Protein AF-A0A838SVD4-F1 (afdb_monomer)

Sequence (82 aa):
MTDENAEGSSKPAQFSNEELARIRESLTNGEPPVCPTCDVKMSHRDIGGGSFGLGYARKRDWLICGKCKRSAVFDIARGTRN

Radius of gyration: 15.84 Å; Cα contacts (8 Å, |Δi|>4): 113; chains: 1; bounding box: 49×40×27 Å

Foldseek 3Di:
DDDPDDPDPQDPLEDDPVQLVQQVVCVVVVHQRARPVPRHGWDWDWPWDDPPPDPWIFTKIWTADPPSRRIDIDRPDGPPDD

Secondary structure (DSSP, 8-state):
------------SBPPHHHHHHHHHHHHTTPPPB-TTT--BPEEEEEE---SS-S--EEEEEEE-TTT--EEEEEEEE----

pLDDT: mean 73.59, std 15.7, range [37.28, 90.56]

Nearest PDB structures (foldseek):
  5c5v-assembly1_A  TM=6.043E-01  e=2.757E+00  Trypanosoma brucei brucei TREU927
  3vyx-assembly1_A  TM=3.220E-01  e=6.391E-01  Homo sapiens
  2rs7-assembly1_A  TM=2.466E-01  e=7.258E-01  Mus musculus
  8b9g-assembly1_A  TM=3.297E-01  e=2.138E+00  Drosophila melanogaster

Solvent-accessible surface area (backbone atoms only — not comparable to full-atom values): 5258 Å² total; per-residue (Å²): 141,79,88,85,79,78,98,59,101,62,78,64,58,51,64,53,75,70,54,46,50,54,36,48,50,32,51,73,73,72,43,84,38,47,34,93,88,74,75,40,75,36,48,80,40,80,49,68,60,84,88,70,91,63,90,63,58,53,41,28,41,34,35,36,30,86,82,82,64,29,34,48,76,45,76,79,43,80,61,77,88,129

Structure (mmCIF, N/CA/C/O backbone):
data_AF-A0A838SVD4-F1
#
_entry.id   AF-A0A838SVD4-F1
#
loop_
_atom_site.group_PDB
_atom_site.id
_atom_site.type_symbol
_atom_site.label_atom_id
_atom_site.label_alt_id
_atom_site.label_comp_id
_atom_site.label_asym_id
_atom_site.label_entity_id
_atom_site.label_seq_id
_atom_site.pdbx_PDB_ins_code
_atom_site.Cartn_x
_atom_site.Cartn_y
_atom_site.Cartn_z
_atom_site.occupancy
_atom_site.B_iso_or_equiv
_atom_site.auth_seq_id
_atom_site.auth_comp_id
_atom_site.auth_asym_id
_atom_site.auth_atom_id
_atom_site.pdbx_PDB_model_num
ATOM 1 N N . MET A 1 1 ? -17.035 32.052 7.604 1.00 42.94 1 MET A N 1
ATOM 2 C CA . MET A 1 1 ? -17.145 31.628 6.194 1.00 42.94 1 MET A CA 1
ATOM 3 C C . MET A 1 1 ? -16.745 30.163 6.134 1.00 42.94 1 MET A C 1
ATOM 5 O O . MET A 1 1 ? -15.623 29.845 5.770 1.00 42.94 1 MET A O 1
ATOM 9 N N . THR A 1 2 ? -17.616 29.286 6.624 1.00 48.50 2 THR A N 1
ATOM 10 C CA . THR A 1 2 ? -17.491 27.837 6.454 1.00 48.50 2 THR A CA 1
ATOM 11 C C . THR A 1 2 ? -18.468 27.479 5.357 1.00 48.50 2 THR A C 1
ATOM 13 O O . THR A 1 2 ? -19.673 27.633 5.526 1.00 48.50 2 THR A O 1
ATOM 16 N N . ASP A 1 3 ? -17.920 27.143 4.197 1.00 51.59 3 ASP A N 1
ATOM 17 C CA . ASP A 1 3 ? -18.695 26.715 3.047 1.00 51.59 3 ASP A CA 1
ATOM 18 C C . ASP A 1 3 ? -19.176 25.282 3.311 1.00 51.59 3 ASP A C 1
ATOM 20 O O . ASP A 1 3 ? -18.443 24.304 3.168 1.00 51.59 3 ASP A O 1
ATOM 24 N N . GLU A 1 4 ? -20.397 25.188 3.824 1.00 67.19 4 GLU A N 1
ATOM 25 C CA . GLU A 1 4 ? -21.214 23.984 3.823 1.00 67.19 4 GLU A CA 1
ATOM 26 C C . GLU A 1 4 ? -21.950 23.942 2.481 1.00 67.19 4 GLU A C 1
ATOM 28 O O . GLU A 1 4 ? -23.032 24.510 2.387 1.00 67.19 4 GLU A O 1
ATOM 33 N N . ASN A 1 5 ? -21.380 23.334 1.432 1.00 57.66 5 ASN A N 1
ATOM 34 C CA . ASN A 1 5 ? -22.149 22.711 0.340 1.00 57.66 5 ASN A CA 1
ATOM 35 C C . ASN A 1 5 ? -21.260 21.970 -0.677 1.00 57.66 5 ASN A C 1
ATOM 37 O O . ASN A 1 5 ? -20.643 22.567 -1.553 1.00 57.66 5 ASN A O 1
ATOM 41 N N . ALA A 1 6 ? -21.275 20.638 -0.620 1.00 51.75 6 ALA A N 1
ATOM 42 C CA . ALA A 1 6 ? -21.029 19.790 -1.786 1.00 51.75 6 ALA A CA 1
ATOM 43 C C . ALA A 1 6 ? -21.685 18.420 -1.564 1.00 51.75 6 ALA A C 1
ATOM 45 O O . ALA A 1 6 ? -21.024 17.413 -1.305 1.00 51.75 6 ALA A O 1
ATOM 46 N N . GLU A 1 7 ? -23.015 18.384 -1.657 1.00 49.59 7 GLU A N 1
ATOM 47 C CA . GLU A 1 7 ? -23.780 17.150 -1.823 1.00 49.59 7 GLU A CA 1
ATOM 48 C C . GLU A 1 7 ? -23.525 16.565 -3.220 1.00 49.59 7 GLU A C 1
ATOM 50 O O . GLU A 1 7 ? -24.275 16.743 -4.174 1.00 49.59 7 GLU A O 1
ATOM 55 N N . GLY A 1 8 ? -22.424 15.832 -3.332 1.00 48.38 8 GLY A N 1
ATOM 56 C CA . GLY A 1 8 ? -22.263 14.749 -4.285 1.00 48.38 8 GLY A CA 1
ATOM 57 C C . GLY A 1 8 ? -21.907 13.520 -3.468 1.00 48.38 8 GLY A C 1
ATOM 58 O O . GLY A 1 8 ? -20.860 13.506 -2.827 1.00 48.38 8 GLY A O 1
ATOM 59 N N . SER A 1 9 ? -22.771 12.503 -3.452 1.00 50.00 9 SER A N 1
ATOM 60 C CA . SER A 1 9 ? -22.558 11.239 -2.727 1.00 50.00 9 SER A CA 1
ATOM 61 C C . SER A 1 9 ? -21.452 10.403 -3.390 1.00 50.00 9 SER A C 1
ATOM 63 O O . SER A 1 9 ? -21.665 9.320 -3.928 1.00 50.00 9 SER A O 1
ATOM 65 N N . SE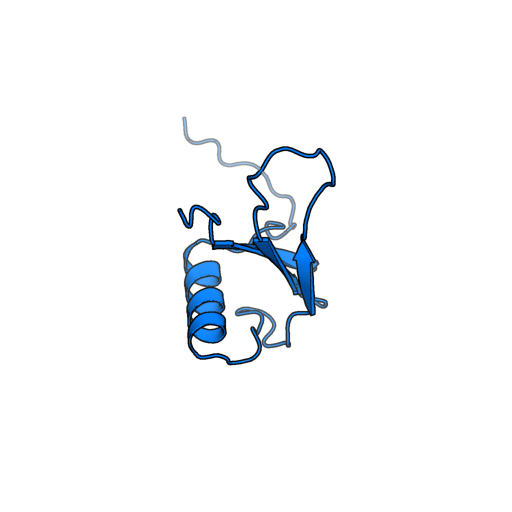R A 1 10 ? -20.245 10.950 -3.393 1.00 59.09 10 SER A N 1
ATOM 66 C CA . SER A 1 10 ? -19.034 10.376 -3.947 1.00 59.09 10 SER A CA 1
ATOM 67 C C . SER A 1 10 ? -18.048 10.332 -2.798 1.00 59.09 10 SER A C 1
ATOM 69 O O . SER A 1 10 ? -17.404 11.330 -2.481 1.00 59.09 10 SER A O 1
ATOM 71 N N . LYS A 1 11 ? -17.963 9.177 -2.126 1.00 65.88 11 LYS A N 1
ATOM 72 C CA . LYS A 1 11 ? -16.907 8.940 -1.133 1.00 65.88 11 LYS A CA 1
ATOM 73 C C . LYS A 1 11 ? -15.565 9.374 -1.742 1.00 65.88 11 LYS A C 1
ATOM 75 O O . LYS A 1 11 ? -15.344 9.091 -2.924 1.00 65.88 11 LYS A O 1
ATOM 80 N N . PRO A 1 12 ? -14.683 10.041 -0.978 1.00 73.50 12 PRO A N 1
ATOM 81 C CA . PRO A 1 12 ? -13.421 10.525 -1.514 1.00 73.50 12 PRO A CA 1
ATOM 82 C C . PRO A 1 12 ? -12.666 9.367 -2.165 1.00 73.50 12 PRO A C 1
ATOM 84 O O . PRO A 1 12 ? -12.624 8.259 -1.630 1.00 73.50 12 PRO A O 1
ATOM 87 N N . ALA A 1 13 ? -12.086 9.616 -3.340 1.00 77.38 13 ALA A N 1
ATOM 88 C CA . ALA A 1 13 ? -11.328 8.603 -4.074 1.00 77.38 13 ALA A CA 1
ATOM 89 C C . ALA A 1 13 ? -10.089 8.120 -3.292 1.00 77.38 13 ALA A C 1
ATOM 91 O O . ALA A 1 13 ? -9.583 7.024 -3.536 1.00 77.38 13 ALA A O 1
ATOM 92 N N . GLN A 1 14 ? -9.618 8.930 -2.342 1.00 82.06 14 GLN A N 1
ATOM 93 C CA . GLN A 1 14 ? -8.535 8.608 -1.422 1.00 82.06 14 GLN A CA 1
ATOM 94 C C . GLN A 1 14 ? -9.087 8.259 -0.038 1.00 82.06 14 GLN A C 1
ATOM 96 O O . GLN A 1 14 ? -10.125 8.771 0.381 1.00 82.06 14 GLN A O 1
ATOM 101 N N . PHE A 1 15 ? -8.384 7.376 0.664 1.00 85.31 15 PHE A N 1
ATOM 102 C CA . PHE A 1 15 ? -8.671 7.051 2.060 1.00 85.31 15 PHE A CA 1
ATOM 103 C C . PHE A 1 15 ? -8.326 8.224 2.985 1.00 85.31 15 PHE A C 1
ATOM 105 O O . PHE A 1 15 ? -7.447 9.029 2.668 1.00 85.31 15 PHE A O 1
ATOM 112 N N . SER A 1 16 ? -9.005 8.313 4.132 1.00 86.25 16 SER A N 1
ATOM 113 C CA . SER A 1 16 ? -8.642 9.280 5.174 1.00 86.25 16 SER A CA 1
ATOM 114 C C . SER A 1 16 ? -7.289 8.930 5.808 1.00 86.25 16 SER A C 1
ATOM 116 O O . SER A 1 16 ? -6.811 7.801 5.700 1.00 86.25 16 SER A O 1
ATOM 118 N N . ASN A 1 17 ? -6.667 9.875 6.518 1.0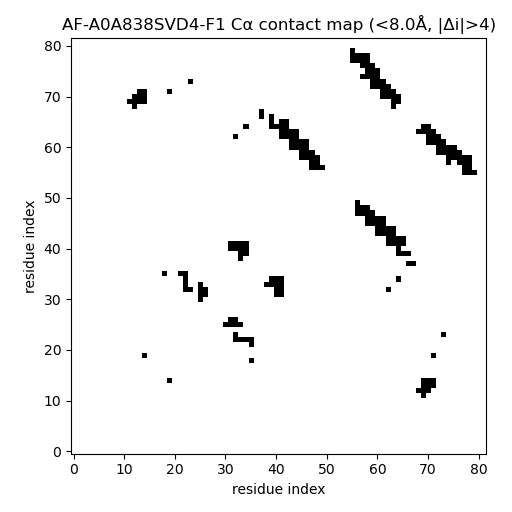0 85.00 17 ASN A N 1
ATOM 119 C CA . ASN A 1 17 ? -5.394 9.626 7.210 1.00 85.00 17 ASN A CA 1
ATOM 120 C C . ASN A 1 17 ? -5.483 8.468 8.220 1.00 85.00 17 ASN A C 1
ATOM 122 O O . ASN A 1 17 ? -4.547 7.682 8.342 1.00 85.00 17 ASN A O 1
ATOM 126 N N . GLU A 1 18 ? -6.616 8.339 8.911 1.00 86.62 18 GLU A N 1
ATOM 127 C CA . GLU A 1 18 ? -6.867 7.262 9.874 1.00 86.62 18 GLU A CA 1
ATOM 128 C C . GLU A 1 18 ? -6.994 5.902 9.174 1.00 86.62 18 GLU A C 1
ATOM 130 O O . GLU A 1 18 ? -6.427 4.904 9.619 1.00 86.62 18 GLU A O 1
ATOM 135 N N . GLU A 1 19 ? -7.700 5.860 8.041 1.00 88.00 19 GLU A N 1
ATOM 136 C CA . GLU A 1 19 ? -7.827 4.658 7.214 1.00 88.00 19 GLU A CA 1
ATOM 137 C C . GLU A 1 19 ? -6.478 4.251 6.604 1.00 88.00 19 GLU A C 1
ATOM 139 O O . GLU A 1 19 ? -6.129 3.070 6.603 1.00 88.00 19 GLU A O 1
ATOM 144 N N . LEU A 1 20 ? -5.695 5.223 6.127 1.00 87.62 20 LEU A N 1
ATOM 145 C CA . LEU A 1 20 ? -4.347 4.999 5.610 1.00 87.62 20 LEU A CA 1
ATOM 146 C C . LEU A 1 20 ? -3.414 4.439 6.686 1.00 87.62 20 LEU A C 1
ATOM 148 O O . LEU A 1 20 ? -2.614 3.560 6.376 1.00 87.62 20 LEU A O 1
ATOM 152 N N . ALA A 1 21 ? -3.522 4.903 7.935 1.00 87.12 21 ALA A N 1
ATOM 153 C CA . ALA A 1 21 ? -2.726 4.386 9.047 1.00 87.12 21 ALA A CA 1
ATOM 154 C C . ALA A 1 21 ? -3.008 2.898 9.310 1.00 87.12 21 ALA A C 1
ATOM 156 O O . ALA A 1 21 ? -2.062 2.121 9.420 1.00 87.12 21 ALA A O 1
ATOM 157 N N . ARG A 1 22 ? -4.284 2.481 9.304 1.00 86.62 22 ARG A N 1
ATOM 158 C CA . ARG A 1 22 ? -4.665 1.061 9.445 1.00 86.62 22 ARG A CA 1
ATOM 159 C C . ARG A 1 22 ? -4.129 0.203 8.302 1.00 86.62 22 ARG A C 1
ATOM 161 O O . ARG A 1 22 ? -3.565 -0.858 8.534 1.00 86.62 22 ARG A O 1
ATOM 168 N N . ILE A 1 23 ? -4.256 0.680 7.061 1.00 86.44 23 ILE A N 1
ATOM 169 C CA . ILE A 1 23 ? -3.727 -0.038 5.890 1.00 86.44 23 ILE A CA 1
ATOM 170 C C . ILE A 1 23 ? -2.195 -0.155 5.976 1.00 86.44 23 ILE A C 1
ATOM 172 O O . ILE A 1 23 ? -1.631 -1.201 5.656 1.00 86.44 23 ILE A O 1
ATOM 176 N N . ARG A 1 24 ? -1.516 0.905 6.431 1.00 84.50 24 ARG A N 1
ATOM 177 C CA . ARG A 1 24 ? -0.060 0.929 6.612 1.00 84.50 24 ARG A CA 1
ATOM 178 C C . ARG A 1 24 ? 0.410 -0.043 7.688 1.00 84.50 24 ARG A C 1
ATOM 180 O O . ARG A 1 24 ? 1.459 -0.654 7.514 1.00 84.50 24 ARG A O 1
ATOM 187 N N . GLU A 1 25 ? -0.338 -0.177 8.776 1.00 85.94 25 GLU A N 1
ATOM 188 C CA . GLU A 1 25 ? -0.055 -1.142 9.838 1.00 85.94 25 GLU A CA 1
ATOM 189 C C . GLU A 1 25 ? -0.092 -2.577 9.296 1.00 85.94 25 GLU A C 1
ATOM 191 O O . GLU A 1 25 ? 0.901 -3.290 9.425 1.00 85.94 25 GLU A O 1
ATOM 196 N N . SER A 1 26 ? -1.153 -2.959 8.572 1.00 84.00 26 SER A N 1
ATOM 197 C CA . SER A 1 26 ? -1.238 -4.276 7.918 1.00 84.00 26 SER A CA 1
ATOM 198 C C . SER A 1 26 ? -0.079 -4.519 6.944 1.00 84.00 26 SER A C 1
ATOM 200 O O . SER A 1 26 ? 0.556 -5.570 6.998 1.00 84.00 26 SER A O 1
ATOM 202 N N . LEU A 1 27 ? 0.260 -3.525 6.110 1.00 79.25 27 LEU A N 1
ATOM 203 C CA . LEU A 1 27 ? 1.419 -3.599 5.208 1.00 79.25 27 LEU A CA 1
ATOM 204 C C . LEU A 1 27 ? 2.744 -3.789 5.964 1.00 79.25 27 LEU A C 1
ATOM 206 O O . LEU A 1 27 ? 3.603 -4.547 5.521 1.00 79.25 27 LEU A O 1
ATOM 210 N N . THR A 1 28 ? 2.916 -3.109 7.099 1.00 80.62 28 THR A N 1
ATOM 211 C CA . THR A 1 28 ? 4.138 -3.179 7.921 1.00 80.62 28 THR A CA 1
ATOM 212 C C . THR A 1 28 ? 4.258 -4.531 8.626 1.00 80.62 28 THR A C 1
ATOM 214 O O . THR A 1 28 ? 5.361 -5.057 8.755 1.00 80.62 28 THR A O 1
ATOM 217 N N . ASN A 1 29 ? 3.127 -5.126 9.008 1.00 82.75 29 ASN A N 1
ATOM 218 C CA . ASN A 1 29 ? 3.051 -6.471 9.580 1.00 82.75 29 ASN A CA 1
ATOM 219 C C . ASN A 1 29 ? 3.243 -7.587 8.534 1.00 82.75 29 ASN A C 1
ATOM 221 O O . ASN A 1 29 ? 3.304 -8.760 8.895 1.00 82.75 29 ASN A O 1
ATOM 225 N N . GLY A 1 30 ? 3.350 -7.244 7.243 1.00 80.56 30 GLY A N 1
ATOM 226 C CA . GLY A 1 30 ? 3.451 -8.214 6.149 1.00 80.56 30 GLY A CA 1
ATOM 227 C C . GLY A 1 30 ? 2.127 -8.909 5.819 1.00 80.56 30 GLY A C 1
ATOM 228 O O . GLY A 1 30 ? 2.119 -9.915 5.108 1.00 80.56 30 GLY A O 1
ATOM 229 N N . GLU A 1 31 ? 1.007 -8.388 6.320 1.00 82.75 31 GLU A N 1
ATOM 230 C CA . GLU A 1 31 ? -0.327 -8.902 6.035 1.00 82.75 31 GLU A CA 1
ATOM 231 C C . GLU A 1 31 ? -0.902 -8.282 4.752 1.00 82.75 31 GLU A C 1
ATOM 233 O O . GLU A 1 31 ? -0.606 -7.131 4.410 1.00 82.75 31 GLU A O 1
ATOM 238 N N . PRO A 1 32 ? -1.755 -9.018 4.014 1.00 81.81 32 PRO A N 1
ATOM 239 C CA . PRO A 1 32 ? -2.396 -8.480 2.824 1.00 81.81 32 PRO A CA 1
ATOM 240 C C . PRO A 1 32 ? -3.296 -7.289 3.204 1.00 81.81 32 PRO A C 1
ATOM 242 O O . PRO A 1 32 ? -4.207 -7.458 4.017 1.00 81.81 32 PRO A O 1
ATOM 245 N N .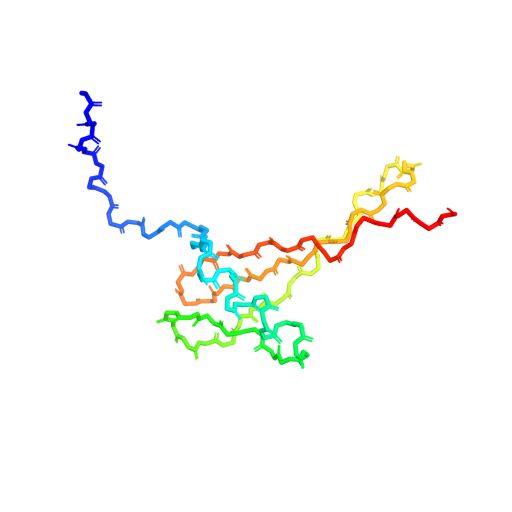 PRO A 1 33 ? -3.110 -6.102 2.599 1.00 84.56 33 PRO A N 1
ATOM 246 C CA . PRO A 1 33 ? -3.881 -4.920 2.956 1.00 84.56 33 PRO A CA 1
ATOM 247 C C . PRO A 1 33 ? -5.363 -5.117 2.626 1.00 84.56 33 PRO A C 1
ATOM 249 O O . PRO A 1 33 ? -5.739 -5.443 1.492 1.00 84.56 33 PRO A O 1
ATOM 252 N N . VAL A 1 34 ? -6.216 -4.884 3.620 1.00 89.62 34 VAL A N 1
ATOM 253 C CA . VAL A 1 34 ? -7.675 -4.946 3.493 1.00 89.62 34 VAL A CA 1
ATOM 254 C C . VAL A 1 34 ? -8.280 -3.549 3.540 1.00 89.62 34 VAL A C 1
ATOM 256 O O . VAL A 1 34 ? -7.775 -2.638 4.191 1.00 89.62 34 VAL A O 1
ATOM 259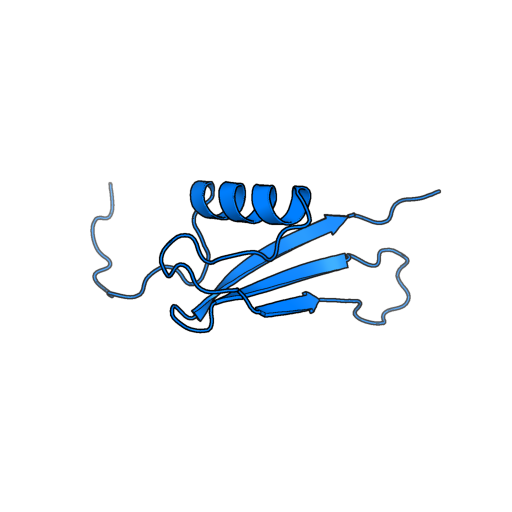 N N . CYS A 1 35 ? -9.381 -3.357 2.817 1.00 88.25 35 CYS A N 1
ATOM 260 C CA . CYS A 1 35 ? -10.085 -2.084 2.819 1.00 88.25 35 CYS A CA 1
ATOM 261 C C . CYS A 1 35 ? -10.834 -1.900 4.153 1.00 88.25 35 CYS A C 1
ATOM 263 O O . CYS A 1 35 ? -11.766 -2.662 4.398 1.00 88.25 35 CYS A O 1
ATOM 265 N N . PRO A 1 36 ? -10.565 -0.851 4.952 1.00 85.50 36 PRO A N 1
ATOM 266 C CA . PRO A 1 36 ? -11.140 -0.695 6.296 1.00 85.50 36 PRO A CA 1
ATOM 267 C C . PRO A 1 36 ? -12.663 -0.489 6.324 1.00 85.50 36 PRO A C 1
ATOM 269 O O . PRO A 1 36 ? -13.279 -0.565 7.379 1.00 85.50 36 PRO A O 1
ATOM 272 N N . THR A 1 37 ? -13.288 -0.213 5.177 1.00 85.56 37 THR A N 1
ATOM 273 C CA . THR A 1 37 ? -14.749 -0.034 5.069 1.00 85.56 37 THR A CA 1
ATOM 274 C C . THR A 1 37 ? -15.446 -1.185 4.358 1.00 85.56 37 THR A C 1
ATOM 276 O O . THR A 1 37 ? -16.639 -1.382 4.546 1.00 85.56 37 THR A O 1
ATOM 279 N N . CYS A 1 38 ? -14.746 -1.892 3.471 1.00 87.62 38 CYS A N 1
ATOM 280 C CA . CYS A 1 38 ? -15.342 -2.971 2.679 1.00 87.62 38 CYS A CA 1
ATOM 281 C C . CYS A 1 38 ? -14.913 -4.357 3.156 1.00 87.62 38 CYS A C 1
ATOM 283 O O . CYS A 1 38 ? -15.505 -5.329 2.705 1.00 87.62 38 CYS A O 1
ATOM 285 N N . ASP A 1 39 ? -13.870 -4.429 3.983 1.00 88.19 39 ASP A N 1
ATOM 286 C CA . ASP A 1 39 ? -13.245 -5.655 4.482 1.00 88.19 39 ASP A CA 1
ATOM 287 C C . ASP A 1 39 ? -12.840 -6.642 3.371 1.00 88.19 39 ASP A C 1
ATOM 289 O O . ASP A 1 39 ? -12.869 -7.859 3.504 1.00 88.19 39 ASP A O 1
ATOM 293 N N . VAL A 1 40 ? -12.477 -6.099 2.206 1.00 88.50 40 VAL A N 1
ATOM 294 C CA . VAL A 1 40 ? -11.998 -6.879 1.060 1.00 88.50 40 VAL A CA 1
ATOM 295 C C . VAL A 1 40 ? -10.510 -6.661 0.857 1.00 88.50 40 VAL A C 1
ATOM 297 O O . VAL A 1 40 ? -10.010 -5.547 1.044 1.00 88.50 40 VAL A O 1
ATOM 300 N N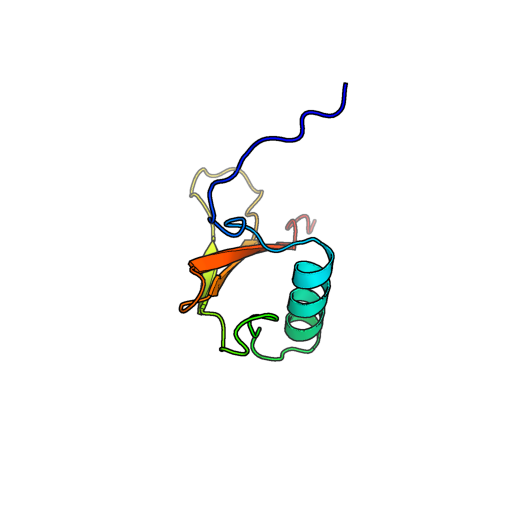 . LYS A 1 41 ? -9.819 -7.709 0.398 1.00 88.44 41 LYS A N 1
ATOM 301 C CA . LYS A 1 41 ? -8.414 -7.630 -0.015 1.00 88.44 41 LYS A CA 1
ATOM 302 C C . LYS A 1 41 ? -8.247 -6.582 -1.114 1.00 88.44 41 LYS A C 1
ATOM 304 O O . LYS A 1 41 ? -8.968 -6.596 -2.116 1.00 88.44 41 LYS A O 1
ATOM 309 N N . MET A 1 42 ? -7.309 -5.666 -0.913 1.00 88.19 42 MET A N 1
ATOM 310 C CA . MET A 1 42 ? -6.981 -4.636 -1.891 1.00 88.19 42 MET A CA 1
ATOM 311 C C . MET A 1 42 ? -6.006 -5.189 -2.928 1.00 88.19 42 MET A C 1
ATOM 313 O O . MET A 1 42 ? -5.163 -6.032 -2.633 1.00 88.19 42 MET A O 1
ATOM 317 N N . SER A 1 43 ? -6.135 -4.723 -4.167 1.00 87.00 43 SER A N 1
ATOM 318 C CA . SER A 1 43 ? -5.178 -5.044 -5.221 1.00 87.00 43 SER A CA 1
ATOM 319 C C . SER A 1 43 ? -3.956 -4.156 -5.069 1.00 87.00 43 SER A C 1
ATOM 321 O O . SER A 1 43 ? -4.090 -2.931 -5.048 1.00 87.00 43 SER A O 1
ATOM 323 N N . HIS A 1 44 ? -2.786 -4.777 -4.992 1.00 85.38 44 HIS A N 1
ATOM 324 C CA . HIS A 1 44 ? -1.507 -4.089 -4.946 1.00 85.38 44 HIS A CA 1
ATOM 325 C C . HIS A 1 44 ? -0.942 -3.922 -6.352 1.00 85.38 44 HIS A C 1
ATOM 327 O O . HIS A 1 44 ? -0.952 -4.846 -7.164 1.00 85.38 44 HIS A O 1
ATOM 333 N N . ARG A 1 45 ? -0.548 -2.691 -6.663 1.00 81.31 45 ARG A N 1
ATOM 334 C CA . ARG A 1 45 ? 0.079 -2.294 -7.914 1.00 81.31 45 ARG A CA 1
ATOM 335 C C . ARG A 1 45 ? 1.341 -1.531 -7.578 1.00 81.31 45 ARG A C 1
ATOM 337 O O . ARG A 1 45 ? 1.274 -0.428 -7.041 1.00 81.31 45 ARG A O 1
ATOM 344 N N . ASP 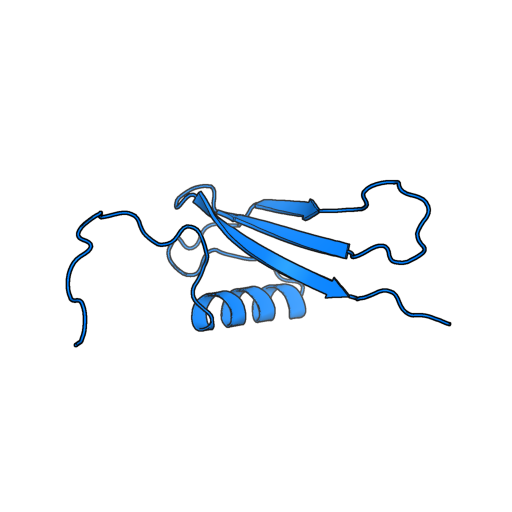A 1 46 ? 2.475 -2.091 -7.951 1.00 71.38 46 ASP A N 1
ATOM 345 C CA . ASP A 1 46 ? 3.732 -1.368 -7.884 1.00 71.38 46 ASP A CA 1
ATOM 346 C C . ASP A 1 46 ? 3.702 -0.230 -8.908 1.00 71.38 46 ASP A C 1
ATOM 348 O O . ASP A 1 46 ? 3.630 -0.448 -10.120 1.00 71.38 46 ASP A O 1
ATOM 352 N N . ILE A 1 47 ? 3.757 1.010 -8.427 1.00 71.31 47 ILE A N 1
ATOM 353 C CA . ILE A 1 47 ? 4.067 2.166 -9.265 1.00 71.31 47 ILE A CA 1
ATOM 354 C C . ILE A 1 47 ? 5.591 2.293 -9.263 1.00 71.31 47 ILE A C 1
ATOM 356 O O . ILE A 1 47 ? 6.194 2.990 -8.442 1.00 71.31 47 ILE A O 1
ATOM 360 N N . GLY A 1 48 ? 6.216 1.559 -10.182 1.00 62.38 48 GLY A N 1
ATOM 361 C CA . GLY A 1 48 ? 7.659 1.540 -10.388 1.00 62.38 48 GLY A CA 1
ATOM 362 C C . GLY A 1 48 ? 8.094 2.289 -11.649 1.00 62.38 48 GLY A C 1
ATOM 363 O O . GLY A 1 48 ? 7.762 1.884 -12.754 1.00 62.38 48 GLY A O 1
ATOM 364 N N . GLY A 1 49 ? 8.899 3.340 -11.454 1.00 57.06 49 GLY A N 1
ATOM 365 C CA . GLY A 1 49 ? 10.009 3.731 -12.336 1.00 57.06 49 GLY A CA 1
ATOM 366 C C . GLY A 1 49 ? 9.684 4.219 -13.749 1.00 57.06 49 GLY A C 1
ATOM 367 O O . GLY A 1 49 ? 9.883 3.494 -14.717 1.00 57.06 49 GLY A O 1
ATOM 368 N N . GLY A 1 50 ? 9.342 5.503 -13.893 1.00 48.47 50 GLY A N 1
ATOM 369 C CA . GLY A 1 50 ? 9.573 6.197 -15.160 1.00 48.47 50 GLY A CA 1
ATOM 370 C C . GLY A 1 50 ? 11.072 6.201 -15.477 1.00 48.47 50 GLY A C 1
ATOM 371 O O . GLY A 1 50 ? 11.849 6.878 -14.804 1.00 48.47 50 GLY A O 1
ATOM 372 N N . SER A 1 51 ? 11.472 5.421 -16.479 1.00 50.88 51 SER A N 1
ATOM 373 C CA . SER A 1 51 ? 12.800 5.442 -17.093 1.00 50.88 51 SER A CA 1
ATOM 374 C C . SER A 1 51 ? 13.112 6.832 -17.648 1.00 50.88 51 SER A C 1
ATOM 376 O O . SER A 1 51 ? 12.783 7.134 -18.787 1.00 50.88 51 SER A O 1
ATOM 378 N N . PHE A 1 52 ? 13.760 7.680 -16.851 1.00 51.72 52 PHE A N 1
ATOM 379 C CA . PHE A 1 52 ? 14.368 8.928 -17.330 1.00 51.72 52 PHE A CA 1
ATOM 380 C C . PHE A 1 52 ? 15.795 9.137 -16.809 1.00 51.72 52 PHE A C 1
ATOM 382 O O . PHE A 1 52 ? 16.259 10.264 -16.737 1.00 51.72 52 PHE A O 1
ATOM 389 N N . GLY A 1 53 ? 16.519 8.076 -16.434 1.00 53.94 53 GLY A N 1
ATOM 390 C CA . GLY A 1 53 ? 17.966 8.168 -16.166 1.00 53.94 53 GLY A CA 1
ATOM 391 C C . GLY A 1 53 ? 18.382 9.082 -15.001 1.00 53.94 53 GLY A C 1
ATOM 392 O O . GLY A 1 53 ? 19.570 9.308 -14.799 1.00 53.94 53 GLY A O 1
ATOM 393 N N . LEU A 1 54 ? 17.435 9.593 -14.213 1.00 57.09 54 LEU A N 1
ATOM 394 C CA . LEU A 1 54 ? 17.703 10.379 -13.015 1.00 57.09 54 LEU A CA 1
ATOM 395 C C . LEU A 1 54 ? 17.672 9.420 -11.822 1.00 57.09 54 LEU A C 1
ATOM 397 O O . LEU A 1 54 ? 16.651 8.783 -11.577 1.00 57.09 54 LEU A O 1
ATOM 401 N N . GLY A 1 55 ? 18.789 9.290 -11.104 1.00 56.09 55 GLY A N 1
ATOM 402 C CA . GLY A 1 55 ? 19.061 8.277 -10.068 1.00 56.09 55 GLY A CA 1
ATOM 403 C C . GLY A 1 55 ? 18.162 8.249 -8.818 1.00 56.09 55 GLY A C 1
ATOM 404 O O . GLY A 1 55 ? 18.610 7.785 -7.776 1.00 56.09 55 GLY A O 1
ATOM 405 N N . TYR A 1 56 ? 16.911 8.714 -8.883 1.00 58.12 56 TYR A N 1
ATOM 406 C CA . TYR A 1 56 ? 15.919 8.623 -7.811 1.00 58.12 56 TYR A CA 1
ATOM 407 C C . TYR A 1 56 ? 14.713 7.769 -8.247 1.00 58.12 56 TYR A C 1
ATOM 409 O O . TYR A 1 56 ? 13.632 8.257 -8.568 1.00 58.12 56 TYR A O 1
ATOM 417 N N . ALA A 1 57 ? 14.853 6.444 -8.235 1.00 57.66 57 ALA A N 1
ATOM 418 C CA . ALA A 1 57 ? 13.688 5.575 -8.384 1.00 57.66 57 ALA A CA 1
ATOM 419 C C . ALA A 1 57 ? 12.826 5.662 -7.108 1.00 57.66 57 ALA A C 1
ATOM 421 O O . ALA A 1 57 ? 13.171 5.089 -6.073 1.00 57.66 57 ALA A O 1
ATOM 422 N N . ARG A 1 58 ? 11.705 6.398 -7.156 1.00 65.56 58 ARG A N 1
ATOM 423 C CA . ARG A 1 58 ? 10.683 6.325 -6.101 1.00 65.56 58 ARG A CA 1
ATOM 424 C C . ARG A 1 58 ? 9.921 5.019 -6.277 1.00 65.56 58 ARG A C 1
ATOM 426 O O . ARG A 1 58 ? 9.257 4.835 -7.295 1.00 65.56 58 ARG A O 1
ATOM 433 N N . LYS A 1 59 ? 10.027 4.126 -5.296 1.00 73.12 59 LYS A N 1
ATOM 434 C CA . LYS A 1 59 ? 9.181 2.934 -5.215 1.00 73.12 59 LYS A CA 1
ATOM 435 C C . LYS A 1 59 ? 7.916 3.305 -4.457 1.00 73.12 59 LYS A C 1
ATOM 437 O O . LYS A 1 59 ? 7.992 3.702 -3.292 1.00 73.12 59 LYS A O 1
ATOM 442 N N . ARG A 1 60 ? 6.779 3.228 -5.142 1.00 80.25 60 ARG A N 1
ATOM 443 C CA . ARG A 1 60 ? 5.460 3.493 -4.575 1.00 80.25 60 ARG A CA 1
ATOM 444 C C . ARG A 1 60 ? 4.588 2.264 -4.720 1.00 80.25 60 ARG A C 1
ATOM 446 O O . ARG A 1 60 ? 4.504 1.704 -5.808 1.00 80.25 60 ARG A O 1
ATOM 453 N N . ASP A 1 61 ? 3.884 1.943 -3.654 1.00 83.00 61 ASP A N 1
ATOM 454 C CA . ASP A 1 61 ? 2.790 0.991 -3.663 1.00 83.00 61 ASP A CA 1
ATOM 455 C C . ASP A 1 61 ? 1.491 1.719 -3.910 1.00 83.00 61 ASP A C 1
ATOM 457 O O . ASP A 1 61 ? 1.162 2.678 -3.215 1.00 83.00 61 ASP A O 1
ATOM 461 N N . TRP A 1 62 ? 0.719 1.235 -4.867 1.00 87.25 62 TRP A N 1
ATOM 462 C CA . TRP A 1 62 ? -0.640 1.682 -5.093 1.00 87.25 62 TRP A CA 1
ATOM 463 C C . TRP A 1 62 ? -1.607 0.559 -4.767 1.00 87.25 62 TRP A C 1
ATOM 465 O O . TRP A 1 62 ? -1.653 -0.473 -5.429 1.00 87.25 62 TRP A O 1
ATOM 475 N N . LEU A 1 63 ? -2.393 0.769 -3.723 1.00 88.75 63 LEU A N 1
ATOM 476 C CA . LEU A 1 63 ? -3.452 -0.125 -3.300 1.00 88.75 63 LEU A CA 1
ATOM 477 C C . LEU A 1 63 ? -4.789 0.391 -3.808 1.00 88.75 63 LEU A C 1
ATOM 479 O O . LEU A 1 63 ? -5.133 1.551 -3.591 1.00 88.75 63 LEU A O 1
ATOM 483 N N . ILE A 1 64 ? -5.572 -0.472 -4.451 1.00 89.44 64 ILE A N 1
ATOM 484 C CA . ILE A 1 64 ? -6.904 -0.136 -4.968 1.00 89.44 64 ILE A CA 1
ATOM 485 C C . ILE A 1 64 ? -7.921 -1.147 -4.442 1.00 89.44 64 ILE A C 1
ATOM 487 O O . ILE A 1 64 ? -7.732 -2.359 -4.544 1.0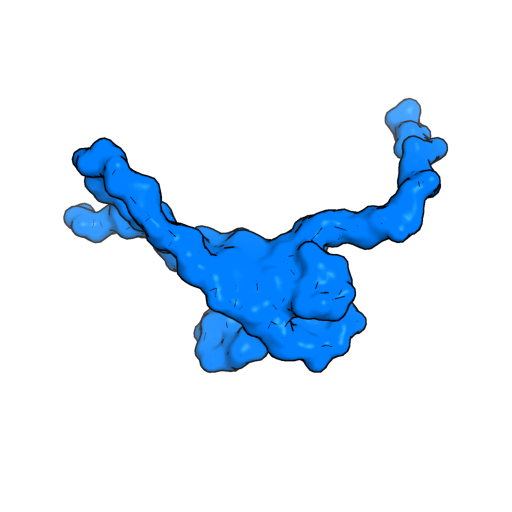0 89.44 64 ILE A O 1
ATOM 491 N N . CYS A 1 65 ? -9.033 -0.657 -3.893 1.00 90.56 65 CYS A N 1
ATOM 492 C CA . CYS A 1 65 ? -10.151 -1.505 -3.493 1.00 90.56 65 CYS A CA 1
ATOM 493 C C . CYS A 1 65 ? -11.083 -1.777 -4.683 1.00 90.56 65 CYS A C 1
ATOM 495 O O . CYS A 1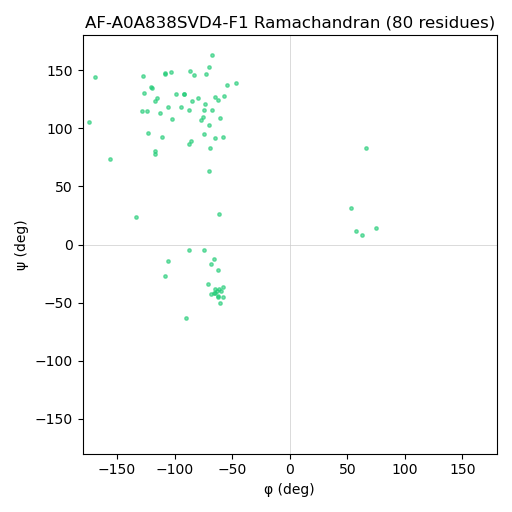 65 ? -11.662 -0.850 -5.244 1.00 90.56 65 CYS A O 1
ATOM 497 N N . GLY A 1 66 ? -11.319 -3.048 -5.022 1.00 86.06 66 GLY A N 1
ATOM 498 C CA . GLY A 1 66 ? -12.225 -3.427 -6.117 1.00 86.06 66 GLY A CA 1
ATOM 499 C C . GLY A 1 66 ? -13.715 -3.136 -5.866 1.00 86.06 66 GLY A C 1
ATOM 500 O O . GLY A 1 66 ? -14.493 -3.107 -6.814 1.00 86.06 66 GLY A O 1
ATOM 501 N N . LYS A 1 67 ? -14.123 -2.900 -4.609 1.00 88.19 67 LYS A N 1
ATOM 502 C CA . LYS A 1 67 ? -15.518 -2.595 -4.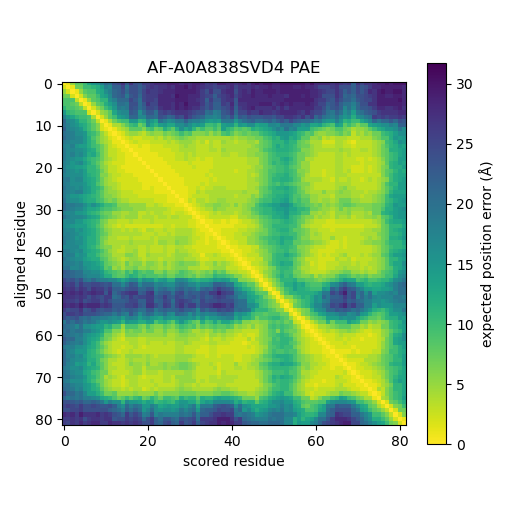225 1.00 88.19 67 LYS A CA 1
ATOM 503 C C . LYS A 1 67 ? -15.807 -1.097 -4.248 1.00 88.19 67 LYS A C 1
ATOM 505 O O . LYS A 1 67 ? -16.640 -0.639 -5.020 1.00 88.19 67 LYS A O 1
ATOM 510 N N . CYS A 1 68 ? -15.120 -0.331 -3.398 1.00 86.94 68 CYS A N 1
ATOM 511 C CA . CYS A 1 68 ? -15.354 1.112 -3.278 1.00 86.94 68 CYS A CA 1
ATOM 512 C C . CYS A 1 68 ? -14.532 1.952 -4.260 1.00 86.94 68 CYS A C 1
ATOM 514 O O . CYS A 1 68 ? -14.700 3.166 -4.279 1.00 86.94 68 CYS A O 1
ATOM 516 N N . LYS A 1 69 ? -13.634 1.333 -5.042 1.00 85.44 69 LYS A N 1
ATOM 517 C CA . LYS A 1 69 ? -12.732 1.998 -5.999 1.00 85.44 69 LYS A CA 1
ATOM 518 C C . LYS A 1 69 ? -11.825 3.068 -5.383 1.00 85.44 69 LYS A C 1
ATOM 520 O O . LYS A 1 69 ? -11.162 3.797 -6.112 1.00 85.44 69 LYS A O 1
ATOM 525 N N . ARG A 1 70 ? -11.755 3.138 -4.049 1.00 88.38 70 ARG A N 1
ATOM 526 C CA . ARG A 1 70 ? -10.814 4.003 -3.341 1.00 88.38 70 ARG A CA 1
ATOM 527 C C . ARG A 1 70 ? -9.411 3.453 -3.459 1.00 88.38 70 ARG A C 1
ATOM 529 O O . ARG A 1 70 ? -9.212 2.232 -3.476 1.00 88.38 70 ARG A O 1
ATOM 536 N N . SER A 1 71 ? -8.452 4.363 -3.498 1.00 86.00 71 SER A N 1
ATOM 537 C CA . SER A 1 71 ? -7.050 4.015 -3.610 1.00 86.00 71 SER A CA 1
ATOM 538 C C . SER A 1 71 ? -6.189 4.669 -2.542 1.00 86.00 71 SER A C 1
ATOM 540 O O . SER A 1 71 ? -6.443 5.801 -2.138 1.00 86.00 71 SER A O 1
ATOM 542 N N . ALA A 1 72 ? -5.169 3.942 -2.104 1.00 86.56 72 ALA A N 1
ATOM 543 C CA . ALA A 1 72 ? -4.127 4.409 -1.207 1.00 86.56 72 ALA A CA 1
ATOM 544 C C . ALA A 1 72 ? -2.783 4.292 -1.923 1.00 86.56 72 ALA A C 1
ATOM 546 O O . ALA A 1 72 ? -2.514 3.275 -2.559 1.00 86.56 72 ALA A O 1
ATOM 547 N N . VAL A 1 73 ? -1.947 5.322 -1.834 1.00 85.31 73 VAL A N 1
ATOM 548 C CA . VAL A 1 73 ? -0.589 5.296 -2.383 1.00 85.31 73 VAL A CA 1
ATOM 549 C C . VAL A 1 73 ? 0.387 5.454 -1.229 1.00 85.31 73 VAL A C 1
ATOM 551 O O . VAL A 1 73 ? 0.309 6.430 -0.487 1.00 85.31 73 VAL A O 1
ATOM 554 N N . PHE A 1 74 ? 1.301 4.502 -1.086 1.00 81.94 74 PHE A N 1
ATOM 555 C CA . PHE A 1 74 ? 2.342 4.511 -0.070 1.00 81.94 74 PHE A CA 1
ATOM 556 C C . PHE A 1 74 ? 3.710 4.608 -0.743 1.00 81.94 74 PHE A C 1
ATOM 558 O O . PHE A 1 74 ? 4.054 3.808 -1.605 1.00 81.94 74 PHE A O 1
ATOM 565 N N . ASP A 1 75 ? 4.521 5.590 -0.360 1.00 76.75 75 ASP A N 1
ATOM 566 C CA . ASP A 1 75 ? 5.933 5.622 -0.742 1.00 76.75 75 ASP A CA 1
ATOM 567 C C . ASP A 1 75 ? 6.699 4.611 0.145 1.00 76.75 75 ASP A C 1
ATOM 569 O O . ASP A 1 75 ? 6.894 4.881 1.331 1.00 76.75 75 ASP A O 1
ATOM 573 N N . ILE A 1 76 ? 7.125 3.456 -0.403 1.00 72.56 76 ILE A N 1
ATOM 574 C CA . ILE A 1 76 ? 7.862 2.418 0.357 1.00 72.56 76 ILE A CA 1
ATOM 575 C C . ILE A 1 76 ? 9.220 2.958 0.820 1.00 72.56 76 ILE A C 1
ATOM 577 O O . ILE A 1 76 ? 9.638 2.704 1.945 1.00 72.56 76 ILE A O 1
ATOM 581 N N . ALA A 1 77 ? 9.935 3.693 -0.033 1.00 59.34 77 ALA A N 1
ATOM 582 C CA . ALA A 1 77 ? 11.198 4.331 0.327 1.00 59.34 77 ALA A CA 1
ATOM 583 C C . ALA A 1 77 ? 11.648 5.308 -0.763 1.00 59.34 77 ALA A C 1
ATOM 585 O O . ALA A 1 77 ? 11.537 5.035 -1.963 1.00 59.34 77 ALA A O 1
ATOM 586 N N . ARG A 1 78 ? 12.263 6.418 -0.342 1.00 53.41 78 ARG A N 1
ATOM 587 C CA . ARG A 1 78 ? 13.229 7.138 -1.177 1.00 53.41 78 ARG A CA 1
ATOM 588 C C . ARG A 1 78 ? 14.514 6.317 -1.143 1.00 53.41 78 ARG A C 1
ATOM 590 O O . ARG A 1 78 ? 15.157 6.241 -0.102 1.00 53.41 78 ARG A O 1
ATOM 597 N N . GLY A 1 79 ? 14.882 5.681 -2.249 1.00 45.31 79 GLY A N 1
ATOM 598 C CA . GLY A 1 79 ? 16.232 5.146 -2.384 1.00 45.31 79 GLY A CA 1
ATOM 599 C C . GLY A 1 79 ? 17.233 6.300 -2.401 1.00 45.31 79 GLY A C 1
ATOM 600 O O . GLY A 1 79 ? 17.512 6.844 -3.459 1.00 45.31 79 GLY A O 1
ATOM 601 N N . THR A 1 80 ? 17.756 6.687 -1.241 1.00 43.50 80 THR A N 1
ATOM 602 C CA . THR A 1 80 ? 19.057 7.353 -1.119 1.00 43.50 80 THR A CA 1
ATOM 603 C C . THR A 1 80 ? 19.931 6.426 -0.293 1.00 43.50 80 THR A C 1
ATOM 605 O O . THR A 1 80 ? 20.035 6.572 0.921 1.00 43.50 80 THR A O 1
ATOM 608 N N . ARG A 1 81 ? 20.484 5.399 -0.941 1.00 42.62 81 ARG A N 1
ATOM 609 C CA . ARG A 1 81 ? 21.587 4.624 -0.377 1.00 42.62 81 ARG A CA 1
ATOM 610 C C . ARG A 1 81 ? 22.820 4.937 -1.219 1.00 42.62 81 ARG A C 1
ATOM 612 O O . ARG A 1 81 ? 22.992 4.337 -2.272 1.00 42.62 81 ARG A O 1
ATOM 619 N N . ASN A 1 82 ? 23.574 5.935 -0.767 1.00 37.28 82 ASN A N 1
ATOM 620 C CA . ASN A 1 82 ? 25.034 5.978 -0.785 1.00 37.28 82 ASN A CA 1
ATOM 621 C C . ASN A 1 82 ? 25.456 6.424 0.611 1.00 37.28 82 ASN A C 1
ATOM 623 O O . ASN A 1 82 ? 24.845 7.406 1.091 1.00 37.28 82 ASN A O 1
#

Mean predicted aligned error: 10.69 Å